Protein AF-R9T5G4-F1 (afdb_monomer)

Foldseek 3Di:
DADPPPRDDDDPPDQADPPPGHGPDPVVVVPPPPPVVPPPPPLVLPDQDDLVVLLVLCLVANLRLCVSLPVNVVSVVRNVVVVVLVVLLVVLVVCCVPDDDPSNVVSVVSVVVSVVVSNVSSVVSSVSSVVQRVCCVVPVDGPD

InterPro domains:
  IPR026870 Zinc-ribbon domain [PF13240] (2-24)

Secondary structure (DSSP, 8-state):
-B-TTT--B--TT-SB-TTT--BS-TTTSSS--------------PPPP-HHHHHHHHHHSTTHHHHHHT-HHHHHHHHHHHHHHHHHHHHHHHHHHH--SHHHHHHHHHHHHHHHHHHHHHHHHHHHHHHHHHHHHHHSS---

Mean predicted aligned error: 13.77 Å

Radius of gyration: 34.69 Å; Cα contacts (8 Å, |Δi|>4): 147; chains: 1; bounding box: 84×20×84 Å

pLDDT: mean 84.16, std 12.9, range [47.72, 95.88]

Solvent-accessible surface area (backbone atoms only — not comparable to full-atom values): 8178 Å² total; per-residue (Å²): 94,64,39,94,86,79,64,45,82,37,69,89,91,55,66,48,32,92,88,79,62,50,67,66,46,78,72,68,69,71,73,66,74,74,65,69,72,69,74,75,73,76,74,69,73,72,79,75,64,60,28,69,56,19,22,51,38,14,65,79,39,48,22,45,8,32,37,73,66,52,46,44,74,63,10,52,52,36,32,56,53,38,52,53,50,48,54,50,52,57,54,44,53,52,44,60,76,75,45,75,64,73,66,35,57,53,45,52,56,52,48,53,52,52,52,51,53,51,53,48,50,20,52,50,17,26,51,51,22,48,54,44,36,54,41,27,70,77,69,67,43,70,86,106

Structure (mmCIF, N/CA/C/O backbone):
data_AF-R9T5G4-F1
#
_entry.id   AF-R9T5G4-F1
#
loop_
_atom_site.group_PDB
_atom_site.id
_atom_site.type_symbol
_atom_site.label_atom_id
_atom_site.label_alt_id
_atom_site.label_comp_id
_atom_site.label_asym_id
_atom_site.label_entity_id
_atom_site.label_seq_id
_atom_site.pdbx_PDB_ins_code
_atom_site.Cartn_x
_atom_site.Cartn_y
_atom_site.Cartn_z
_atom_site.occupancy
_atom_site.B_iso_or_equiv
_atom_site.auth_seq_id
_atom_site.auth_comp_id
_atom_site.auth_asym_id
_atom_site.auth_atom_id
_atom_site.pdbx_PDB_model_num
ATOM 1 N N . MET A 1 1 ? -54.842 5.727 55.411 1.00 82.50 1 MET A N 1
ATOM 2 C CA . MET A 1 1 ? -54.165 6.958 54.893 1.00 82.50 1 MET A CA 1
ATOM 3 C C . MET A 1 1 ? -54.708 7.320 53.504 1.00 82.50 1 MET A C 1
ATOM 5 O O . MET A 1 1 ? -55.451 6.513 52.976 1.00 82.50 1 MET A O 1
ATOM 9 N N . TYR A 1 2 ? -54.413 8.485 52.905 1.00 88.62 2 TYR A N 1
ATOM 10 C CA . TYR A 1 2 ? -54.900 8.842 51.551 1.00 88.62 2 TYR A CA 1
ATOM 11 C C . TYR A 1 2 ? -53.758 8.911 50.529 1.00 88.62 2 TYR A C 1
ATOM 13 O O . TYR A 1 2 ? -52.648 9.329 50.857 1.00 88.62 2 TYR A O 1
ATOM 21 N N . CYS A 1 3 ? -54.017 8.506 49.284 1.00 89.44 3 CYS A N 1
ATOM 22 C CA . CYS A 1 3 ? -53.025 8.518 48.212 1.00 89.44 3 CYS A CA 1
ATOM 23 C C . CYS A 1 3 ? -52.664 9.945 47.790 1.00 89.44 3 CYS A C 1
ATOM 25 O O . CYS A 1 3 ? -53.524 10.683 47.317 1.00 89.44 3 CYS A O 1
ATOM 27 N N . VAL A 1 4 ? -51.375 10.289 47.825 1.00 85.81 4 VAL A N 1
ATOM 28 C CA . VAL A 1 4 ? -50.865 11.601 47.378 1.00 85.81 4 VAL A CA 1
ATOM 29 C C . VAL A 1 4 ? -51.086 11.885 45.887 1.00 85.81 4 VAL A C 1
ATOM 31 O O . VAL A 1 4 ? -51.009 13.033 45.468 1.00 85.81 4 VAL A O 1
ATOM 34 N N . LYS A 1 5 ? -51.349 10.849 45.078 1.00 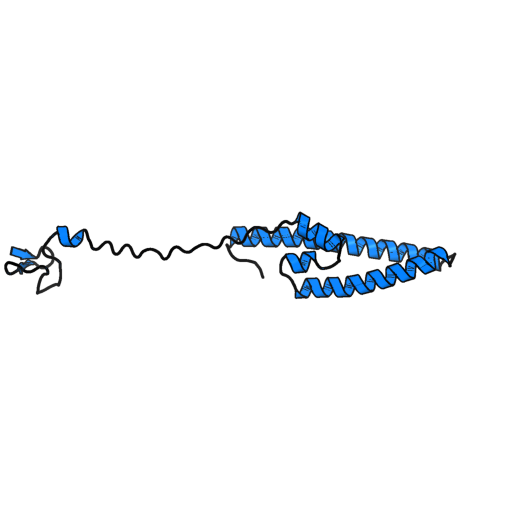87.44 5 LYS A N 1
ATOM 35 C CA . LYS A 1 5 ? -51.515 10.979 43.624 1.00 87.44 5 LYS A CA 1
ATOM 36 C C . LYS A 1 5 ? -52.975 11.067 43.180 1.00 87.44 5 LYS A C 1
ATOM 38 O O . LYS A 1 5 ? -53.277 11.835 42.277 1.00 87.44 5 LYS A O 1
ATOM 43 N N . CYS A 1 6 ? -53.872 10.270 43.762 1.00 91.31 6 CYS A N 1
ATOM 44 C CA . CYS A 1 6 ? -55.273 10.194 43.318 1.00 91.31 6 CYS A CA 1
ATOM 45 C C . CYS A 1 6 ? -56.310 10.483 44.413 1.00 91.31 6 CYS A C 1
ATOM 47 O O . CYS A 1 6 ? -57.502 10.450 44.127 1.00 91.31 6 CYS A O 1
ATOM 49 N N . GLY A 1 7 ? -55.883 10.726 45.656 1.00 89.94 7 GLY A N 1
ATOM 50 C CA . GLY A 1 7 ? -56.769 11.071 46.770 1.00 89.94 7 GLY A CA 1
ATOM 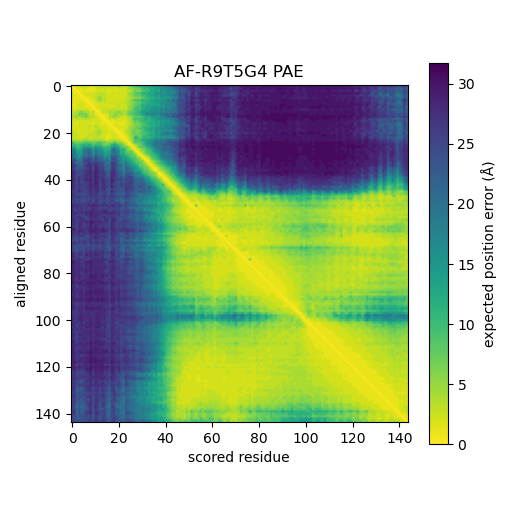51 C C . GLY A 1 7 ? -57.624 9.926 47.319 1.00 89.94 7 GLY A C 1
ATOM 52 O O . GLY A 1 7 ? -58.403 10.160 48.235 1.00 89.94 7 GLY A O 1
ATOM 53 N N . SER A 1 8 ? -57.500 8.695 46.805 1.00 93.12 8 SER A N 1
ATOM 54 C CA . SER A 1 8 ? -58.262 7.560 47.337 1.00 93.12 8 SER A CA 1
ATOM 55 C C . SER A 1 8 ? -57.769 7.153 48.723 1.00 93.12 8 SER A C 1
ATOM 57 O O . SER A 1 8 ? -56.580 7.282 49.029 1.00 93.12 8 SER A O 1
ATOM 59 N N . GLU A 1 9 ? -58.662 6.599 49.539 1.00 92.38 9 GLU A N 1
ATOM 60 C CA . GLU A 1 9 ? -58.269 5.945 50.783 1.00 92.38 9 GLU A CA 1
ATOM 61 C C . GLU A 1 9 ? -57.384 4.721 50.502 1.00 92.38 9 GLU A C 1
ATOM 63 O O . GLU A 1 9 ? -57.530 4.021 49.496 1.00 92.38 9 GLU A O 1
ATOM 68 N N . ILE A 1 10 ? -56.404 4.524 51.373 1.00 90.81 10 ILE A N 1
ATOM 69 C CA . ILE A 1 10 ? -55.401 3.470 51.328 1.00 90.81 10 ILE A CA 1
ATOM 70 C C . ILE A 1 10 ? -55.527 2.679 52.639 1.00 90.81 10 ILE A C 1
ATOM 72 O O . ILE A 1 10 ? -55.367 3.292 53.708 1.00 90.81 10 ILE A O 1
ATOM 76 N N . PRO A 1 11 ? -55.797 1.362 52.562 1.00 86.38 11 PRO A N 1
ATOM 77 C CA . PRO A 1 11 ? -55.892 0.492 53.729 1.00 86.38 11 PRO A CA 1
ATOM 78 C C . PRO A 1 11 ? -54.535 0.320 54.425 1.00 86.38 11 PRO A C 1
ATOM 80 O O . PRO A 1 11 ? -53.474 0.435 53.809 1.00 86.38 11 PRO A O 1
ATOM 83 N N . ASP A 1 1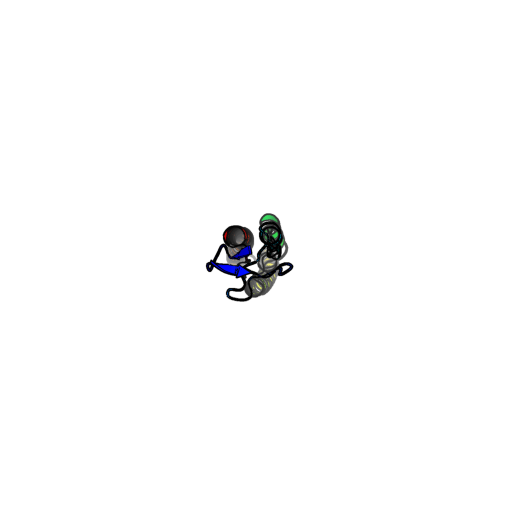2 ? -54.561 0.050 55.727 1.00 81.44 12 ASP A N 1
ATOM 84 C CA . ASP A 1 12 ? -53.338 -0.088 56.516 1.00 81.44 12 ASP A CA 1
ATOM 85 C C . ASP A 1 12 ? -52.541 -1.335 56.094 1.00 81.44 12 ASP A C 1
ATOM 87 O O . ASP A 1 12 ? -53.094 -2.417 55.902 1.00 81.44 12 ASP A O 1
ATOM 91 N N . GLY A 1 13 ? -51.226 -1.167 55.915 1.00 79.19 13 GLY A N 1
ATOM 92 C CA . GLY A 1 13 ? -50.312 -2.232 55.480 1.00 79.19 13 GLY A CA 1
ATOM 93 C C . GLY A 1 13 ? -50.139 -2.396 53.963 1.00 79.19 13 GLY A C 1
ATOM 94 O O . GLY A 1 13 ? -49.382 -3.267 53.544 1.00 79.19 13 GLY A O 1
ATOM 95 N N . SER A 1 14 ? -50.784 -1.583 53.118 1.00 80.19 14 SER A N 1
ATOM 96 C CA . SER A 1 14 ? -50.594 -1.668 51.660 1.00 80.19 14 SER A CA 1
ATOM 97 C C . SER A 1 14 ? -49.367 -0.889 51.168 1.00 80.19 14 SER A C 1
ATOM 99 O O . SER A 1 14 ? -49.235 0.303 51.447 1.00 80.19 14 SER A O 1
ATOM 101 N N . GLU A 1 15 ? -48.516 -1.535 50.368 1.00 83.62 15 GLU A N 1
ATOM 102 C CA . GLU A 1 15 ? -47.306 -0.923 49.789 1.00 83.62 15 GLU A CA 1
ATOM 103 C C . GLU A 1 15 ? -47.597 -0.018 48.578 1.00 83.62 15 GLU A C 1
ATOM 105 O O . GLU A 1 15 ? -46.870 0.948 48.321 1.00 83.62 15 GLU A O 1
ATOM 110 N N . PHE A 1 16 ? -48.702 -0.281 47.871 1.00 89.25 16 PHE A N 1
ATOM 111 C CA . PHE A 1 16 ? -49.145 0.454 46.683 1.00 89.25 16 PHE A CA 1
ATOM 112 C C . PHE A 1 16 ? -50.630 0.821 46.769 1.00 89.25 16 PHE A C 1
ATOM 114 O O . PHE A 1 16 ? -51.442 0.101 47.348 1.00 89.25 16 PHE A O 1
ATOM 121 N N . CYS A 1 17 ? -51.003 1.939 46.149 1.00 91.44 17 CYS A N 1
ATOM 122 C CA . CYS A 1 17 ? -52.389 2.367 46.028 1.00 91.44 17 CYS A CA 1
ATOM 123 C C . CYS A 1 17 ? -53.171 1.409 45.116 1.00 91.44 17 CYS A C 1
ATOM 125 O O . CYS A 1 17 ? -52.886 1.310 43.924 1.00 91.44 17 CYS A O 1
ATOM 127 N N . SER A 1 18 ? -54.221 0.782 45.643 1.00 88.56 18 SER A N 1
ATOM 128 C CA . SER A 1 18 ? -55.094 -0.149 44.909 1.00 88.56 18 SER A CA 1
ATOM 129 C C . SER A 1 18 ? -55.890 0.494 43.764 1.00 88.56 18 SER A C 1
ATOM 131 O O . SER A 1 18 ? -56.368 -0.207 42.877 1.00 88.56 18 SER A O 1
ATOM 133 N N . LYS A 1 19 ? -56.034 1.827 43.762 1.00 90.75 19 LYS A N 1
ATOM 134 C CA . LYS A 1 19 ? -56.767 2.578 42.730 1.00 90.75 19 LYS A CA 1
ATOM 135 C C . LYS A 1 19 ? -55.896 3.073 41.579 1.00 90.75 19 LYS A C 1
ATOM 137 O O . LYS A 1 19 ? -56.356 3.055 40.444 1.00 90.75 19 LYS A O 1
ATOM 142 N N . CYS A 1 20 ? -54.688 3.571 41.853 1.00 89.38 20 CYS A N 1
ATOM 143 C CA . CYS A 1 20 ? -53.833 4.202 40.834 1.00 89.38 20 CYS A CA 1
ATOM 144 C C . CYS A 1 20 ? -52.421 3.607 40.721 1.00 89.38 20 CYS A C 1
ATOM 146 O O . CYS A 1 20 ? -51.644 4.052 39.878 1.00 89.38 20 CYS A O 1
ATOM 148 N N . GLY A 1 21 ? -52.071 2.643 41.578 1.00 83.94 21 GLY A N 1
ATOM 149 C CA . GLY A 1 21 ? -50.784 1.946 41.572 1.00 83.94 21 GLY A CA 1
ATOM 150 C C . GLY A 1 21 ? -49.607 2.722 42.169 1.00 83.94 21 GLY A C 1
ATOM 151 O O . GLY A 1 21 ? -48.496 2.206 42.180 1.00 83.94 21 GLY A O 1
ATOM 152 N N . ASN A 1 22 ? -49.800 3.951 42.665 1.00 88.19 22 ASN A N 1
ATOM 153 C CA . ASN A 1 22 ? -48.697 4.735 43.231 1.00 88.19 22 ASN A CA 1
ATOM 154 C C . ASN A 1 22 ? -48.206 4.141 44.566 1.00 88.19 22 ASN A C 1
ATOM 156 O O . ASN A 1 22 ? -49.056 3.807 45.396 1.00 88.19 22 ASN A O 1
ATOM 160 N N . PRO A 1 23 ? -46.886 4.051 44.819 1.00 87.19 23 PRO A N 1
ATOM 161 C CA . PRO A 1 23 ? -46.367 3.580 46.100 1.00 87.19 23 PRO A CA 1
ATOM 162 C C . PRO A 1 23 ? -46.791 4.505 47.245 1.00 87.19 23 PRO A C 1
ATOM 164 O O . PRO A 1 23 ? -46.929 5.720 47.072 1.0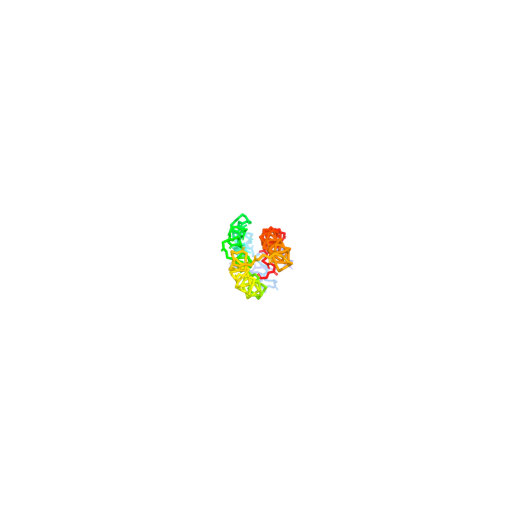0 87.19 23 PRO A O 1
ATOM 167 N N . VAL A 1 24 ? -47.023 3.908 48.413 1.00 82.31 24 VAL A N 1
ATOM 168 C CA . VAL A 1 24 ? -47.556 4.589 49.606 1.00 82.31 24 VAL A CA 1
ATOM 169 C C . VAL A 1 24 ? -46.434 5.123 50.506 1.00 82.31 24 VAL A C 1
ATOM 171 O O . VAL A 1 24 ? -46.631 6.097 51.227 1.00 82.31 24 VAL A O 1
ATOM 174 N N . SER A 1 25 ? -45.232 4.546 50.414 1.00 72.31 25 SER A N 1
ATOM 175 C CA . SER A 1 25 ? -44.045 5.000 51.144 1.00 72.31 25 SER A CA 1
ATOM 176 C C . SER A 1 25 ? -43.114 5.834 50.247 1.00 72.31 25 SER A C 1
ATOM 178 O O . SER A 1 25 ? -42.691 5.335 49.201 1.00 72.31 25 SER A O 1
ATOM 180 N N . PRO A 1 26 ? -42.708 7.056 50.651 1.00 59.41 26 PRO A N 1
ATOM 181 C CA . PRO A 1 26 ? -41.658 7.823 49.969 1.00 59.41 26 PRO A CA 1
ATOM 182 C C . PRO A 1 26 ? -40.322 7.068 49.894 1.00 59.41 26 PRO A C 1
ATOM 184 O O . PRO A 1 26 ? -39.529 7.299 48.984 1.00 59.41 26 PRO A O 1
ATOM 187 N N . SER A 1 27 ? -40.092 6.128 50.815 1.00 53.53 27 SER A N 1
ATOM 188 C CA . SER A 1 27 ? -38.892 5.289 50.876 1.00 53.53 27 SER A CA 1
ATOM 189 C C . SER A 1 27 ? -38.890 4.174 49.822 1.00 53.53 27 SER A C 1
ATOM 191 O O . SER A 1 27 ? -37.825 3.704 49.433 1.00 53.53 27 SER A O 1
ATOM 193 N N . ALA A 1 28 ? -40.063 3.776 49.312 1.00 53.56 28 ALA A N 1
ATOM 194 C CA . ALA A 1 28 ? -40.175 2.859 48.172 1.00 53.56 28 ALA A CA 1
ATOM 195 C C . ALA A 1 28 ? -39.938 3.576 46.826 1.00 53.56 28 ALA A C 1
ATOM 197 O O . ALA A 1 28 ? -39.636 2.937 45.817 1.00 53.56 28 ALA A O 1
ATOM 198 N N . SER A 1 29 ? -40.006 4.913 46.818 1.00 52.69 29 SER A N 1
ATOM 199 C CA . SER A 1 29 ? -39.698 5.761 45.660 1.00 52.69 29 SER A CA 1
ATOM 200 C C . SER A 1 29 ? -38.202 6.060 45.499 1.00 52.69 29 SER A C 1
ATOM 202 O O . SER A 1 29 ? -37.808 6.575 44.457 1.00 52.69 29 SER A O 1
ATOM 204 N N . GLN A 1 30 ? -37.356 5.743 46.489 1.00 54.38 30 GLN A N 1
ATOM 205 C CA . GLN A 1 30 ? -35.904 5.983 46.419 1.00 54.38 30 GLN A CA 1
ATOM 206 C C . GLN A 1 30 ? -35.054 4.742 46.123 1.00 54.38 30 GLN A C 1
ATOM 208 O O . GLN A 1 30 ? -33.844 4.869 45.991 1.00 54.38 30 GLN A O 1
ATOM 213 N N . ASN A 1 31 ? -35.662 3.569 45.929 1.00 53.66 31 ASN A N 1
ATOM 214 C CA . ASN A 1 31 ? -34.943 2.359 45.508 1.00 53.66 31 ASN A CA 1
ATOM 215 C C . ASN A 1 31 ? -35.489 1.752 44.210 1.00 53.66 31 ASN A C 1
ATOM 217 O O . ASN A 1 31 ? -35.352 0.563 43.965 1.00 53.66 31 ASN A O 1
ATOM 221 N N . ASN A 1 32 ? -36.063 2.588 43.344 1.00 56.66 32 ASN A N 1
ATOM 222 C CA . ASN A 1 32 ? -36.171 2.284 41.919 1.00 56.66 32 ASN A CA 1
ATOM 223 C C . ASN A 1 32 ? -35.378 3.314 41.116 1.00 56.66 32 ASN A C 1
ATOM 225 O O . ASN A 1 32 ? -35.831 3.843 40.104 1.00 56.66 32 ASN A O 1
ATOM 229 N N . ALA A 1 33 ? -34.128 3.524 41.531 1.00 50.62 33 ALA A N 1
ATOM 230 C CA . ALA A 1 33 ? -33.076 3.637 40.544 1.00 50.62 33 ALA A CA 1
ATOM 231 C C . ALA A 1 33 ? -32.967 2.270 39.846 1.00 50.62 33 ALA A C 1
ATOM 233 O O . ALA A 1 33 ? -32.006 1.531 40.038 1.00 50.62 33 ALA A O 1
ATOM 234 N N . TYR A 1 34 ? -33.898 1.985 38.930 1.00 52.97 34 TYR A N 1
ATOM 235 C CA . TYR A 1 34 ? -33.466 1.426 37.658 1.00 52.97 34 TYR A CA 1
ATOM 236 C C . TYR A 1 34 ? -32.619 2.519 36.992 1.00 52.97 34 TYR A C 1
ATOM 238 O O . TYR A 1 34 ? -32.996 3.129 35.995 1.00 52.97 34 TYR A O 1
ATOM 246 N N . ALA A 1 35 ? -31.442 2.777 37.574 1.00 55.38 35 ALA A N 1
ATOM 247 C CA . ALA A 1 35 ? -30.264 2.993 36.784 1.00 55.38 35 ALA A CA 1
ATOM 248 C C . ALA A 1 35 ? -30.215 1.736 35.929 1.00 55.38 35 ALA A C 1
ATOM 250 O O . ALA A 1 35 ? -29.740 0.694 36.369 1.00 55.38 35 ALA A O 1
ATOM 251 N N . ASN A 1 36 ? -30.825 1.815 34.744 1.00 50.50 36 ASN A N 1
ATOM 252 C CA . ASN A 1 36 ? -30.408 0.993 33.634 1.00 50.50 36 ASN A CA 1
ATOM 253 C C . ASN A 1 36 ? -28.884 1.103 33.693 1.00 50.50 36 ASN A C 1
ATOM 255 O O . ASN A 1 36 ? -28.395 2.231 33.532 1.00 50.50 36 ASN A O 1
ATOM 259 N N . PRO A 1 37 ? -28.138 0.043 34.062 1.00 55.94 37 PRO A N 1
ATOM 260 C CA . PRO A 1 37 ? -26.708 0.085 33.889 1.00 55.94 37 PRO A CA 1
ATOM 261 C C . PRO A 1 37 ? -26.611 0.297 32.393 1.00 55.94 37 PRO A C 1
ATOM 263 O O . PRO A 1 37 ? -26.959 -0.609 31.639 1.00 55.94 37 PRO A O 1
ATOM 266 N N . GLN A 1 38 ? -26.309 1.531 31.968 1.00 54.56 38 GLN A N 1
ATOM 267 C CA . GLN A 1 38 ? -25.986 1.806 30.582 1.00 54.56 38 GLN A CA 1
ATOM 268 C C . GLN A 1 38 ? -25.002 0.693 30.259 1.00 54.56 38 GLN A C 1
ATOM 270 O O . GLN A 1 38 ? -23.985 0.628 30.964 1.00 54.56 38 GLN A O 1
ATOM 275 N N . PRO A 1 39 ? -25.345 -0.263 29.371 1.00 50.28 39 PRO A N 1
ATOM 276 C CA . PRO A 1 39 ? -24.416 -1.318 29.042 1.00 50.28 39 PRO A CA 1
ATOM 277 C C . PRO A 1 39 ? -23.209 -0.541 28.586 1.00 50.28 39 PRO A C 1
ATOM 279 O O . PRO A 1 39 ? -23.321 0.259 27.657 1.00 50.28 39 PRO A O 1
ATOM 282 N N . TYR A 1 40 ? -22.143 -0.631 29.378 1.00 53.12 40 TYR A N 1
ATOM 283 C CA . TYR A 1 40 ? -20.900 0.066 29.149 1.00 53.12 40 TYR A CA 1
ATOM 284 C C . TYR A 1 40 ? -20.608 -0.221 27.685 1.00 53.12 40 TYR A C 1
ATOM 286 O O . TYR A 1 40 ? -20.338 -1.353 27.285 1.00 53.12 40 TYR A O 1
ATOM 294 N N . ALA A 1 41 ? -20.822 0.777 26.834 1.00 51.12 41 ALA A N 1
ATOM 295 C CA . ALA A 1 41 ? -20.372 0.672 25.478 1.00 51.12 41 ALA A CA 1
ATOM 296 C C . ALA A 1 41 ? -18.870 0.707 25.684 1.00 51.12 41 ALA A C 1
ATOM 298 O O . ALA A 1 41 ? -18.295 1.775 25.889 1.00 51.12 41 ALA A O 1
ATOM 299 N N . TYR A 1 42 ? -18.247 -0.469 25.762 1.00 47.72 42 TYR A N 1
ATOM 300 C CA . TYR A 1 42 ? -16.828 -0.587 25.538 1.00 47.72 42 TYR A CA 1
ATOM 301 C C . TYR A 1 42 ? -16.650 -0.019 24.135 1.00 47.72 42 TYR A C 1
ATOM 303 O O . TYR A 1 42 ? -16.852 -0.707 23.135 1.00 47.72 42 TYR A O 1
ATOM 311 N N . GLN A 1 43 ? -16.394 1.284 24.055 1.00 53.03 43 GLN A N 1
ATOM 312 C CA . GLN A 1 43 ? -15.915 1.928 22.856 1.00 53.03 43 GLN A CA 1
ATOM 313 C C . GLN A 1 43 ? -14.547 1.292 22.670 1.00 53.03 43 GLN A C 1
ATOM 315 O O . GLN A 1 43 ? -13.568 1.695 23.292 1.00 53.03 43 GLN A O 1
ATOM 320 N N . TYR A 1 44 ? -14.516 0.188 21.925 1.00 56.22 44 TYR A N 1
ATOM 321 C CA . TYR A 1 44 ? -13.293 -0.452 21.489 1.00 56.22 44 TYR A CA 1
ATOM 322 C C . TYR A 1 44 ? -12.595 0.569 20.594 1.00 56.22 44 TYR A C 1
ATOM 324 O O . TYR A 1 44 ? -12.795 0.596 19.380 1.00 56.22 44 TYR A O 1
ATOM 332 N N . GLN A 1 45 ? -11.845 1.481 21.213 1.00 62.56 45 GLN A N 1
ATOM 333 C CA . GLN A 1 45 ? -10.993 2.426 20.518 1.00 62.56 45 GLN A CA 1
ATOM 334 C C . GLN A 1 45 ? -9.930 1.577 19.844 1.00 62.56 45 GLN A C 1
ATOM 336 O O . GLN A 1 45 ? -8.973 1.127 20.477 1.00 62.56 45 GLN A O 1
ATOM 341 N N . ARG A 1 46 ? -10.155 1.277 18.559 1.00 72.75 46 ARG A N 1
ATOM 342 C CA . ARG A 1 46 ? -9.166 0.574 17.751 1.00 72.75 46 ARG A CA 1
ATOM 343 C C . ARG A 1 46 ? -7.852 1.346 17.884 1.00 72.75 46 ARG A C 1
ATOM 345 O O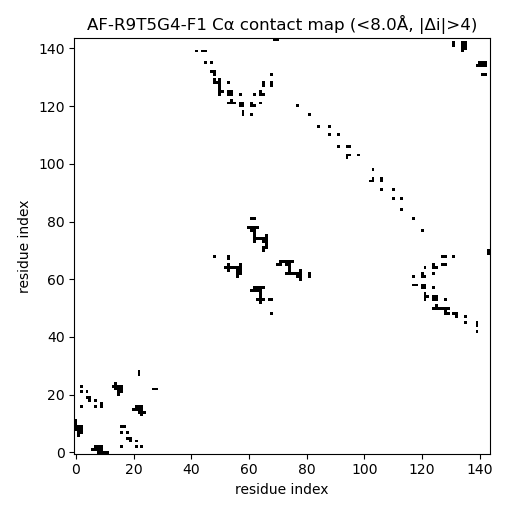 . ARG A 1 46 ? -7.860 2.572 17.750 1.00 72.75 46 ARG A O 1
ATOM 352 N N . PRO A 1 47 ? -6.735 0.660 18.157 1.00 82.31 47 PRO A N 1
ATOM 353 C CA . PRO A 1 47 ? -5.453 1.332 18.227 1.00 82.31 47 PRO A CA 1
ATOM 354 C C . PRO A 1 47 ? -5.168 2.012 16.884 1.00 82.31 47 PRO A C 1
ATOM 356 O O . PRO A 1 47 ? -5.410 1.439 15.816 1.00 82.31 47 PRO A O 1
ATOM 359 N N . LEU A 1 48 ? -4.667 3.245 16.956 1.00 86.94 48 LEU A N 1
ATOM 360 C CA . LEU A 1 48 ? -4.221 4.006 15.792 1.00 86.94 48 LEU A CA 1
ATOM 361 C C . LEU A 1 48 ? -3.116 3.229 15.072 1.00 86.94 48 LEU A C 1
ATOM 363 O O . LEU A 1 48 ? -2.250 2.613 15.699 1.00 86.94 48 LEU A O 1
ATOM 367 N N . LYS A 1 49 ? -3.133 3.262 13.743 1.00 87.62 49 LYS A N 1
ATOM 368 C CA . LYS A 1 49 ? -2.124 2.604 12.917 1.00 87.62 49 LYS A CA 1
ATOM 369 C C . LYS A 1 49 ? -0.919 3.519 12.737 1.00 87.62 49 LYS A C 1
ATOM 371 O O . LYS A 1 49 ? -1.043 4.713 12.500 1.00 87.62 49 LYS A O 1
ATOM 376 N N . SER A 1 50 ? 0.281 2.965 12.795 1.00 93.31 50 SER A N 1
ATOM 377 C CA . SER A 1 50 ? 1.509 3.724 12.543 1.00 93.31 50 SER A CA 1
ATOM 378 C C . SER A 1 50 ? 1.728 3.974 11.043 1.00 93.31 50 SER A C 1
ATOM 380 O O . SER A 1 50 ? 2.001 3.049 10.276 1.00 93.31 50 SER A O 1
ATOM 382 N N . ALA A 1 51 ? 1.674 5.240 10.616 1.00 92.62 51 ALA A N 1
ATOM 383 C CA . ALA A 1 51 ? 1.909 5.616 9.217 1.00 92.62 51 ALA A CA 1
ATOM 384 C C . ALA A 1 51 ? 3.348 5.356 8.753 1.00 92.62 51 ALA A C 1
ATOM 386 O O . ALA A 1 51 ? 3.571 4.913 7.627 1.00 92.62 51 ALA A O 1
ATOM 387 N N . GLY A 1 52 ? 4.328 5.541 9.644 1.00 90.56 52 GLY A N 1
ATOM 388 C CA . GLY A 1 52 ? 5.721 5.180 9.369 1.00 90.56 52 GLY A CA 1
ATOM 389 C C . GLY A 1 52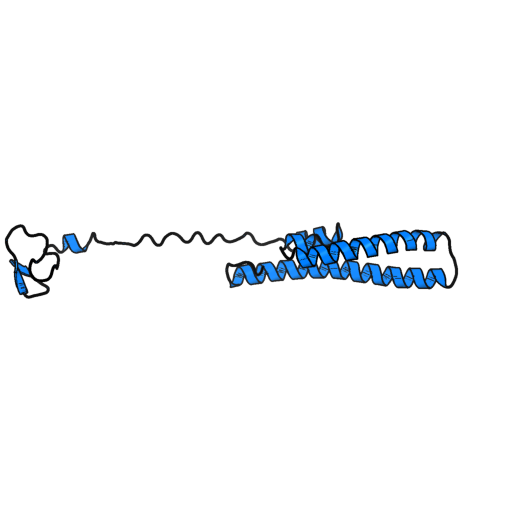 ? 5.896 3.684 9.098 1.00 90.56 52 GLY A C 1
ATOM 390 O O . GLY A 1 52 ? 6.608 3.310 8.172 1.00 90.56 52 GLY A O 1
ATOM 391 N N . LEU A 1 53 ? 5.186 2.821 9.834 1.00 91.38 53 LEU A N 1
ATOM 392 C CA . LEU A 1 53 ? 5.241 1.379 9.594 1.00 91.38 53 LEU A CA 1
ATOM 393 C C . LEU A 1 53 ? 4.605 1.022 8.246 1.00 91.38 53 LEU A C 1
ATOM 395 O O . LEU A 1 53 ? 5.185 0.236 7.506 1.00 91.38 53 LEU A O 1
ATOM 399 N N . ALA A 1 54 ? 3.470 1.637 7.889 1.00 93.06 54 ALA A N 1
ATOM 400 C CA . ALA A 1 54 ? 2.840 1.454 6.577 1.00 93.06 54 ALA A CA 1
ATOM 401 C C . ALA A 1 54 ? 3.773 1.855 5.416 1.00 93.06 54 ALA A C 1
ATOM 403 O O . ALA A 1 54 ? 3.830 1.168 4.391 1.00 93.06 54 ALA A O 1
ATOM 404 N N . ALA A 1 55 ? 4.541 2.934 5.592 1.00 92.06 55 ALA A N 1
ATOM 405 C CA . ALA A 1 55 ? 5.548 3.372 4.633 1.00 92.06 55 ALA A CA 1
ATOM 406 C C . ALA A 1 55 ? 6.702 2.363 4.519 1.00 92.06 55 ALA A C 1
ATOM 408 O O . ALA A 1 55 ? 7.027 1.936 3.415 1.00 92.06 55 ALA A O 1
ATOM 409 N N . VAL A 1 56 ? 7.272 1.926 5.649 1.00 93.69 56 VAL A N 1
ATOM 410 C CA . VAL A 1 56 ? 8.359 0.928 5.678 1.00 93.69 56 VAL A CA 1
ATOM 411 C C . VAL A 1 56 ? 7.910 -0.400 5.067 1.00 93.69 56 VAL A C 1
ATOM 413 O O . VAL A 1 56 ? 8.641 -0.990 4.277 1.00 93.69 56 VAL A O 1
ATOM 416 N N . LEU A 1 57 ? 6.688 -0.846 5.365 1.00 91.44 57 LEU A N 1
ATOM 417 C CA . LEU A 1 57 ? 6.096 -2.044 4.768 1.00 91.44 57 LEU A CA 1
ATOM 418 C C . LEU A 1 57 ? 6.026 -1.936 3.242 1.00 91.44 57 LEU A C 1
ATOM 420 O O . LEU A 1 57 ? 6.411 -2.877 2.559 1.00 91.44 57 LEU A O 1
ATOM 424 N N . SER A 1 58 ? 5.594 -0.790 2.713 1.00 90.44 58 SER A N 1
ATOM 425 C CA . SER A 1 58 ? 5.493 -0.560 1.260 1.00 90.44 58 SER A CA 1
ATOM 426 C C . SER A 1 58 ? 6.844 -0.375 0.579 1.00 90.44 58 SER A C 1
ATOM 428 O O . SER A 1 58 ? 7.007 -0.749 -0.579 1.00 90.44 58 SER A O 1
ATOM 430 N N . PHE A 1 59 ? 7.815 0.181 1.304 1.00 90.12 59 PHE A N 1
ATOM 431 C CA . PHE A 1 59 ? 9.197 0.306 0.857 1.00 90.12 59 PHE A CA 1
ATOM 432 C C . PHE A 1 59 ? 9.839 -1.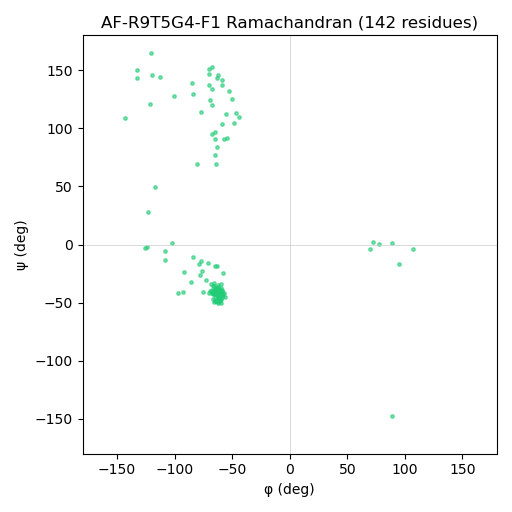074 0.690 1.00 90.12 59 PHE A C 1
ATOM 434 O O . PHE A 1 59 ? 10.424 -1.354 -0.353 1.00 90.12 59 PHE A O 1
ATOM 441 N N . LEU A 1 60 ? 9.703 -1.946 1.696 1.00 88.00 60 LEU A N 1
ATOM 442 C CA . LEU A 1 60 ? 10.275 -3.294 1.664 1.00 88.00 60 LEU A CA 1
ATOM 443 C C . LEU A 1 60 ? 9.548 -4.193 0.662 1.00 88.00 60 LEU A C 1
ATOM 445 O O . LEU A 1 60 ? 10.186 -4.944 -0.070 1.00 88.00 60 LEU A O 1
ATOM 449 N N . PHE A 1 61 ? 8.220 -4.105 0.621 1.00 87.94 61 PHE A N 1
ATOM 450 C CA . PHE A 1 61 ? 7.383 -4.889 -0.275 1.00 87.94 61 PHE A CA 1
ATOM 451 C C . PHE A 1 61 ? 6.209 -4.042 -0.764 1.00 87.94 61 PHE A C 1
ATOM 453 O O . PHE A 1 61 ? 5.260 -3.757 -0.026 1.00 87.94 61 PHE A O 1
ATOM 460 N N . THR A 1 62 ? 6.260 -3.668 -2.041 1.00 91.00 62 THR A N 1
ATOM 461 C CA . THR A 1 62 ? 5.225 -2.864 -2.699 1.00 91.00 62 THR A CA 1
ATOM 462 C C . THR A 1 62 ? 3.840 -3.463 -2.456 1.00 91.00 62 THR A C 1
ATOM 464 O O . THR A 1 62 ? 3.604 -4.637 -2.726 1.00 91.00 62 THR A O 1
ATOM 467 N N . GLY A 1 63 ? 2.921 -2.649 -1.931 1.00 88.88 63 GLY A N 1
ATOM 468 C CA . GLY A 1 63 ? 1.541 -3.054 -1.649 1.00 88.88 63 GLY A CA 1
ATOM 469 C C . GLY A 1 63 ? 1.262 -3.533 -0.215 1.00 88.88 63 GLY A C 1
ATOM 470 O O . GLY A 1 63 ? 0.099 -3.524 0.197 1.00 88.88 63 GLY A O 1
ATOM 471 N N . LEU A 1 64 ? 2.278 -3.885 0.591 1.00 92.00 64 LEU A N 1
ATOM 472 C CA . LEU A 1 64 ? 2.053 -4.343 1.973 1.00 92.00 64 LEU A CA 1
ATOM 473 C C . LEU A 1 64 ? 1.541 -3.243 2.904 1.00 92.00 64 LEU A C 1
ATOM 475 O O . LEU A 1 64 ? 0.733 -3.534 3.786 1.00 92.00 64 LEU A O 1
ATOM 479 N N . GLY A 1 65 ? 1.954 -1.985 2.729 1.00 91.94 65 GLY A N 1
ATOM 480 C CA . GLY A 1 65 ? 1.422 -0.902 3.557 1.00 91.94 65 GLY A CA 1
ATOM 481 C C . GLY A 1 65 ? -0.067 -0.679 3.318 1.00 91.94 65 GLY A C 1
ATOM 482 O O . GLY A 1 65 ? -0.812 -0.496 4.273 1.00 91.94 65 GLY A O 1
ATOM 483 N N . GLN A 1 66 ? -0.544 -0.792 2.077 1.00 93.88 66 GLN A N 1
ATOM 484 C CA . GLN A 1 66 ? -1.977 -0.716 1.778 1.00 93.88 66 GLN A CA 1
ATOM 485 C C . GLN A 1 66 ? -2.762 -1.875 2.419 1.00 93.88 66 GLN A C 1
ATOM 487 O O . GLN A 1 66 ? -3.851 -1.652 2.956 1.00 93.88 66 GLN A O 1
ATOM 492 N N . VAL A 1 67 ? -2.199 -3.092 2.425 1.00 94.56 67 VAL A N 1
ATOM 493 C CA . VAL A 1 67 ? -2.781 -4.252 3.128 1.00 94.56 67 VAL A CA 1
ATOM 494 C C . VAL A 1 67 ? -2.804 -4.023 4.643 1.00 94.56 67 VAL A C 1
ATOM 496 O O . VAL A 1 67 ? -3.824 -4.277 5.279 1.00 94.56 67 VAL A O 1
ATOM 499 N N . TYR A 1 68 ? -1.734 -3.473 5.222 1.00 92.62 68 TYR A N 1
ATOM 500 C CA . TYR A 1 68 ? -1.638 -3.168 6.654 1.00 92.62 68 TYR A CA 1
ATOM 501 C C . TYR A 1 68 ? -2.719 -2.192 7.135 1.00 92.62 68 TYR A C 1
ATOM 503 O O . TYR A 1 68 ? -3.268 -2.348 8.233 1.00 92.62 68 TYR A O 1
ATOM 511 N N . VAL A 1 69 ? -3.073 -1.201 6.314 1.00 92.62 69 VAL A N 1
ATOM 512 C CA . VAL A 1 69 ? -4.147 -0.253 6.645 1.00 92.62 69 VAL A CA 1
ATOM 513 C C . VAL A 1 69 ? -5.542 -0.875 6.440 1.00 92.62 69 VAL A C 1
ATOM 515 O O . VAL A 1 69 ? -6.522 -0.378 6.982 1.00 92.62 69 VAL A O 1
ATOM 518 N N . GLY A 1 70 ? -5.654 -2.010 5.746 1.00 89.44 70 GLY A N 1
ATOM 519 C CA . GLY A 1 70 ? -6.904 -2.759 5.557 1.00 89.44 70 GLY A CA 1
ATOM 520 C C . GLY A 1 70 ? -7.494 -2.666 4.147 1.00 89.44 70 GLY A C 1
ATOM 521 O O . GLY A 1 70 ? -8.455 -3.371 3.850 1.00 89.44 70 GLY A O 1
ATOM 522 N N . LYS A 1 71 ? -6.907 -1.875 3.230 1.00 92.12 71 LYS A N 1
ATOM 523 C CA . LYS A 1 71 ? -7.325 -1.840 1.813 1.00 92.12 71 LYS A CA 1
ATOM 524 C C . LYS A 1 71 ? -6.720 -3.017 1.046 1.00 92.12 71 LYS A C 1
ATOM 526 O O . LYS A 1 71 ? -5.865 -2.833 0.179 1.00 92.12 71 LYS A O 1
ATOM 531 N N . ILE A 1 72 ? -7.187 -4.229 1.345 1.00 90.75 72 ILE A N 1
ATOM 532 C CA . ILE A 1 72 ? -6.618 -5.484 0.828 1.00 90.75 72 ILE A CA 1
ATOM 533 C C . ILE A 1 72 ? -6.655 -5.538 -0.704 1.00 90.75 72 ILE A C 1
ATOM 535 O O . ILE A 1 72 ? -5.618 -5.760 -1.320 1.00 90.75 72 ILE A O 1
ATOM 539 N N . ALA A 1 73 ? -7.805 -5.273 -1.336 1.00 90.31 73 ALA A N 1
ATOM 540 C CA . ALA A 1 73 ? -7.935 -5.355 -2.797 1.00 90.31 73 ALA A CA 1
ATOM 541 C C . ALA A 1 73 ? -6.972 -4.400 -3.528 1.00 90.31 73 ALA A C 1
ATOM 543 O O . ALA A 1 73 ? -6.298 -4.787 -4.482 1.00 90.31 73 ALA A O 1
ATOM 544 N N . ARG A 1 74 ? -6.849 -3.160 -3.033 1.00 90.88 74 ARG A N 1
ATOM 545 C CA . ARG A 1 74 ? -5.917 -2.166 -3.586 1.00 90.88 74 ARG A CA 1
ATOM 546 C C . ARG A 1 74 ? -4.461 -2.566 -3.338 1.00 90.88 74 ARG A C 1
ATOM 548 O O . ARG A 1 74 ? -3.634 -2.414 -4.232 1.00 90.88 74 ARG A O 1
ATOM 555 N N . GLY A 1 75 ? -4.157 -3.102 -2.156 1.00 91.50 75 GLY A N 1
ATOM 556 C CA . GLY A 1 75 ? -2.832 -3.622 -1.821 1.00 91.50 75 GLY A CA 1
ATOM 557 C C . GLY A 1 75 ? -2.408 -4.790 -2.710 1.00 91.50 75 GLY A C 1
ATOM 558 O O . GLY A 1 75 ? -1.300 -4.768 -3.232 1.00 91.50 75 GLY A O 1
ATOM 559 N N . ILE A 1 76 ? -3.303 -5.745 -2.981 1.00 93.44 76 ILE A N 1
ATOM 560 C CA . ILE A 1 76 ? -3.057 -6.846 -3.928 1.00 93.44 76 ILE A CA 1
ATOM 561 C C . ILE A 1 76 ? -2.757 -6.299 -5.327 1.00 93.44 76 ILE A C 1
ATOM 563 O O . ILE A 1 76 ? -1.801 -6.745 -5.956 1.00 93.44 76 ILE A O 1
ATOM 567 N N . GLY A 1 77 ? -3.507 -5.295 -5.794 1.00 93.19 77 GLY A N 1
ATOM 568 C CA . GLY A 1 77 ? -3.218 -4.628 -7.067 1.00 93.19 77 GLY A CA 1
ATOM 569 C C . GLY A 1 77 ? -1.796 -4.057 -7.123 1.00 93.19 77 GLY A C 1
ATOM 570 O O . GLY A 1 77 ? -1.070 -4.291 -8.086 1.00 93.19 77 GLY A O 1
ATOM 571 N N . PHE A 1 78 ? -1.356 -3.378 -6.060 1.00 92.88 78 PHE A N 1
ATOM 572 C CA . PHE A 1 78 ? 0.017 -2.876 -5.960 1.00 92.88 78 PHE A CA 1
ATOM 573 C C . PHE A 1 78 ? 1.069 -3.982 -5.865 1.00 92.88 78 PHE A C 1
ATOM 575 O O . PHE A 1 78 ? 2.137 -3.813 -6.443 1.00 92.88 78 PHE A O 1
ATOM 582 N N . ILE A 1 79 ? 0.785 -5.099 -5.190 1.00 93.44 79 ILE A N 1
ATOM 583 C CA . ILE A 1 79 ? 1.690 -6.258 -5.141 1.00 93.44 79 ILE A CA 1
ATOM 584 C C . ILE A 1 79 ? 1.888 -6.818 -6.550 1.00 93.44 79 ILE A C 1
ATOM 586 O O . ILE A 1 79 ? 3.024 -6.983 -6.986 1.00 93.44 79 ILE A O 1
ATOM 590 N N . VAL A 1 80 ? 0.803 -7.059 -7.293 1.00 94.00 80 VAL A N 1
ATOM 591 C CA . VAL A 1 80 ? 0.877 -7.598 -8.661 1.00 94.00 80 VAL A CA 1
ATOM 592 C C . VAL A 1 80 ? 1.655 -6.650 -9.574 1.00 94.00 80 VAL A C 1
ATOM 594 O O . VAL A 1 80 ? 2.595 -7.077 -10.244 1.00 94.00 80 VAL A O 1
ATOM 597 N N . CYS A 1 81 ? 1.334 -5.353 -9.553 1.00 91.31 81 CYS A N 1
ATOM 598 C CA . CYS A 1 81 ? 2.078 -4.349 -10.315 1.00 91.31 81 CYS A CA 1
ATOM 599 C C . CYS A 1 81 ? 3.550 -4.268 -9.883 1.00 91.31 81 CYS A C 1
ATOM 601 O O . CYS A 1 81 ? 4.432 -4.180 -10.731 1.00 91.31 81 CYS A O 1
ATOM 603 N N . GLY A 1 82 ? 3.826 -4.333 -8.580 1.00 90.25 82 GLY A N 1
ATOM 604 C CA . GLY A 1 82 ? 5.174 -4.299 -8.017 1.00 90.25 82 GLY A CA 1
ATOM 605 C C . GLY A 1 82 ? 6.027 -5.482 -8.463 1.00 90.25 82 GLY A C 1
ATOM 606 O O . GLY A 1 82 ? 7.181 -5.288 -8.829 1.00 90.25 82 GLY A O 1
ATOM 607 N N . VAL A 1 83 ? 5.454 -6.688 -8.524 1.00 91.50 83 VAL A N 1
ATOM 608 C CA . VAL A 1 83 ? 6.135 -7.880 -9.054 1.00 91.50 83 VAL A CA 1
ATOM 609 C C . VAL A 1 83 ? 6.492 -7.690 -10.526 1.00 91.50 83 VAL A C 1
ATOM 611 O O . VAL A 1 83 ? 7.631 -7.943 -10.912 1.00 91.50 83 VAL A O 1
ATOM 614 N N . VAL A 1 84 ? 5.562 -7.193 -11.348 1.00 91.25 84 VAL A N 1
ATOM 615 C CA . VAL A 1 84 ? 5.836 -6.916 -12.768 1.00 91.25 84 VAL A CA 1
ATOM 616 C C . VAL A 1 84 ? 6.942 -5.868 -12.916 1.00 91.25 84 VAL A C 1
ATOM 618 O O . VAL A 1 84 ? 7.889 -6.085 -13.668 1.00 91.25 84 VAL A O 1
ATOM 621 N N . ILE A 1 85 ? 6.872 -4.768 -12.162 1.00 89.38 85 ILE A N 1
ATOM 622 C CA . ILE A 1 85 ? 7.898 -3.716 -12.165 1.00 89.38 85 ILE A CA 1
ATOM 623 C C . ILE A 1 85 ? 9.257 -4.281 -11.731 1.00 89.38 85 ILE A C 1
ATOM 625 O O . ILE A 1 85 ? 10.262 -3.982 -12.368 1.00 89.38 85 ILE A O 1
ATOM 629 N N . ALA A 1 86 ? 9.304 -5.134 -10.705 1.00 88.44 86 ALA A N 1
ATOM 630 C CA . ALA A 1 86 ? 10.539 -5.762 -10.239 1.00 88.44 86 ALA A CA 1
ATOM 631 C C . ALA A 1 86 ? 11.159 -6.686 -11.299 1.00 88.44 86 ALA A C 1
ATOM 633 O O . ALA A 1 86 ? 12.370 -6.636 -11.517 1.00 88.44 86 ALA A O 1
ATOM 634 N N . LEU A 1 87 ? 10.346 -7.483 -12.003 1.00 90.31 87 LEU A N 1
ATOM 635 C CA . LEU A 1 87 ? 10.808 -8.323 -13.114 1.00 90.31 87 LEU A CA 1
ATOM 636 C C . LEU A 1 87 ? 11.353 -7.477 -14.271 1.00 90.31 87 LEU A C 1
ATOM 638 O O . LEU A 1 87 ? 12.417 -7.783 -14.815 1.00 90.31 87 LEU A O 1
ATOM 642 N N . VAL A 1 88 ? 10.670 -6.378 -14.609 1.00 87.62 88 VAL A N 1
ATOM 643 C CA . VAL A 1 88 ? 11.147 -5.420 -15.613 1.00 87.62 88 VAL A CA 1
ATOM 644 C C . VAL A 1 88 ? 12.471 -4.800 -15.167 1.00 87.62 88 VAL A C 1
ATOM 646 O O . VAL A 1 88 ? 13.429 -4.840 -15.932 1.00 87.62 88 VAL A O 1
ATOM 649 N N . MET A 1 89 ? 12.584 -4.308 -13.931 1.00 84.56 89 MET A N 1
ATOM 650 C CA . MET A 1 89 ? 13.830 -3.729 -13.415 1.00 84.56 89 MET A CA 1
ATOM 651 C C . MET A 1 89 ? 14.989 -4.735 -13.411 1.00 84.56 89 MET A C 1
ATOM 653 O O . MET A 1 89 ? 16.087 -4.387 -13.839 1.00 84.56 89 MET A O 1
ATOM 657 N N . MET A 1 90 ? 14.749 -5.990 -13.016 1.00 85.81 90 MET A N 1
ATOM 658 C CA . MET A 1 90 ? 15.752 -7.060 -13.096 1.00 85.81 90 MET A CA 1
ATOM 659 C C . MET A 1 90 ? 16.222 -7.302 -14.535 1.00 85.81 90 MET A C 1
ATOM 661 O O . MET A 1 90 ? 17.423 -7.409 -14.780 1.00 85.81 90 MET A O 1
ATOM 665 N N . SER A 1 91 ? 15.304 -7.325 -15.508 1.00 84.88 91 SER A N 1
ATOM 666 C CA . SER A 1 91 ? 15.677 -7.439 -16.925 1.00 84.88 91 SER A CA 1
ATOM 667 C C . SER A 1 91 ? 16.472 -6.218 -17.415 1.00 84.88 91 SER A C 1
ATOM 669 O O . SER A 1 91 ? 17.470 -6.374 -18.118 1.00 84.88 91 SER A O 1
ATOM 671 N N . MET A 1 92 ? 16.112 -5.006 -16.974 1.00 81.12 92 MET A N 1
ATOM 672 C CA . MET A 1 92 ? 16.805 -3.766 -17.341 1.00 81.12 92 MET A CA 1
ATOM 673 C C . MET A 1 92 ? 18.234 -3.708 -16.790 1.00 81.12 92 MET A C 1
ATOM 675 O O . MET A 1 92 ? 19.117 -3.200 -17.476 1.00 81.12 92 MET A O 1
ATOM 679 N N . ILE A 1 93 ? 18.498 -4.280 -15.610 1.00 84.31 93 ILE A N 1
ATOM 680 C CA . ILE A 1 93 ? 19.857 -4.397 -15.052 1.00 84.31 93 ILE A CA 1
ATOM 681 C C . ILE A 1 93 ? 20.770 -5.203 -15.984 1.00 84.31 93 ILE A C 1
ATOM 683 O O . ILE A 1 93 ? 21.908 -4.803 -16.221 1.00 84.31 93 ILE A O 1
ATOM 687 N N . THR A 1 94 ? 20.281 -6.303 -16.565 1.00 81.81 94 THR A N 1
ATOM 688 C CA . THR A 1 94 ? 21.085 -7.096 -17.515 1.00 81.81 94 THR A CA 1
ATOM 689 C C . THR A 1 94 ? 21.402 -6.311 -18.791 1.00 81.81 94 THR A C 1
ATOM 691 O O . THR A 1 94 ? 22.545 -6.291 -19.243 1.00 81.81 94 THR A O 1
ATOM 694 N N . ILE A 1 95 ? 20.420 -5.573 -19.319 1.00 82.81 95 ILE A N 1
ATOM 695 C CA . ILE A 1 95 ? 20.579 -4.713 -20.500 1.00 82.81 95 ILE A CA 1
ATOM 696 C C . ILE A 1 95 ? 21.580 -3.584 -20.222 1.00 82.81 95 ILE A C 1
ATOM 698 O O . ILE A 1 95 ? 22.392 -3.257 -21.084 1.00 82.81 95 ILE A O 1
ATOM 702 N N . PHE A 1 96 ? 21.561 -3.023 -19.012 1.00 80.50 96 PHE A N 1
ATOM 703 C CA . PHE A 1 96 ? 22.470 -1.960 -18.592 1.00 80.50 96 PHE A CA 1
ATOM 704 C C . PHE A 1 96 ? 23.943 -2.397 -18.597 1.00 80.50 96 PHE A C 1
ATOM 706 O O . PHE A 1 96 ? 24.817 -1.593 -18.911 1.00 80.50 96 PHE A O 1
ATOM 713 N N . ILE A 1 97 ? 24.220 -3.662 -18.263 1.00 82.56 97 ILE A N 1
ATOM 714 C CA . ILE A 1 97 ? 25.583 -4.213 -18.197 1.00 82.56 97 ILE A CA 1
ATOM 715 C C . ILE A 1 97 ? 26.056 -4.704 -19.576 1.00 82.56 97 ILE A C 1
ATOM 717 O O . ILE A 1 97 ? 27.246 -4.640 -19.875 1.00 82.56 97 ILE A O 1
ATOM 721 N N . SER A 1 98 ? 25.143 -5.200 -20.417 1.00 81.62 98 SER A N 1
ATOM 722 C CA . SER A 1 98 ? 25.484 -5.925 -21.651 1.00 81.62 98 SER A CA 1
ATOM 723 C C . SER A 1 98 ? 25.221 -5.167 -22.959 1.00 81.62 98 SER A C 1
ATOM 725 O O . SER A 1 98 ? 25.577 -5.677 -24.019 1.00 81.62 98 SER A O 1
ATOM 727 N N . SER A 1 99 ? 24.605 -3.980 -22.926 1.00 81.19 99 SER A N 1
ATOM 728 C CA . SER A 1 99 ? 24.244 -3.213 -24.127 1.00 81.19 99 SER A CA 1
ATOM 729 C C . SER A 1 99 ? 24.650 -1.742 -24.027 1.00 81.19 99 SER A C 1
ATOM 731 O O . SER A 1 99 ? 24.492 -1.104 -22.990 1.00 81.19 99 SER A O 1
ATOM 733 N N . TYR A 1 100 ? 25.077 -1.169 -25.154 1.00 83.81 100 TYR A N 1
ATOM 734 C CA . TYR A 1 100 ? 25.413 0.253 -25.290 1.00 83.81 100 TYR A CA 1
ATOM 735 C C . TYR A 1 100 ? 24.541 0.931 -26.361 1.00 83.81 100 TYR A C 1
ATOM 737 O O . TYR A 1 100 ? 23.893 0.264 -27.168 1.00 83.81 100 TYR A O 1
ATOM 745 N N . GLY A 1 101 ? 24.509 2.267 -26.378 1.00 84.50 101 GLY A N 1
ATOM 746 C CA . GLY A 1 101 ? 23.778 3.055 -27.382 1.00 84.50 101 GLY A CA 1
ATOM 747 C C . GLY A 1 101 ? 22.321 3.359 -27.007 1.00 84.50 101 GLY A C 1
ATOM 748 O O . GLY A 1 101 ? 21.995 3.539 -25.837 1.00 84.50 101 GLY A O 1
ATOM 749 N N . ALA A 1 102 ? 21.427 3.450 -27.998 1.00 84.19 102 ALA A N 1
ATOM 750 C CA . ALA A 1 102 ? 20.049 3.927 -27.801 1.00 84.19 102 ALA A CA 1
ATOM 751 C C . ALA A 1 102 ? 19.230 3.084 -26.801 1.00 84.19 102 ALA A C 1
ATOM 753 O O . ALA A 1 102 ? 18.430 3.628 -26.040 1.00 84.19 102 ALA A O 1
ATOM 754 N N . VAL A 1 103 ? 19.472 1.770 -26.752 1.00 83.75 103 VAL A N 1
ATOM 755 C CA . VAL A 1 103 ? 18.816 0.845 -25.811 1.00 83.75 103 VAL A CA 1
ATOM 756 C C . VAL A 1 103 ? 19.141 1.203 -24.355 1.00 83.75 103 VAL A C 1
ATOM 758 O O . VAL A 1 103 ? 18.270 1.133 -23.491 1.00 83.75 103 VAL A O 1
ATOM 761 N N . TRP A 1 104 ? 20.368 1.660 -24.090 1.00 85.00 104 TRP A N 1
ATOM 762 C CA . TRP A 1 104 ? 20.803 2.071 -22.756 1.00 85.00 104 TRP A CA 1
ATOM 763 C C . TRP A 1 104 ? 20.055 3.320 -22.277 1.00 85.00 104 TRP A C 1
ATOM 765 O O . TRP A 1 104 ? 19.570 3.363 -21.150 1.00 85.00 104 TRP A O 1
ATOM 775 N N . ILE A 1 105 ? 19.874 4.308 -23.160 1.00 87.00 105 ILE A N 1
ATOM 776 C CA . ILE A 1 105 ? 19.134 5.542 -22.851 1.00 87.00 105 ILE A CA 1
ATOM 777 C C . ILE A 1 105 ? 17.675 5.220 -22.498 1.00 87.00 105 ILE A C 1
ATOM 779 O O . ILE A 1 105 ? 17.154 5.717 -21.500 1.00 87.00 105 ILE A O 1
ATOM 783 N N . ILE A 1 106 ? 17.030 4.347 -23.278 1.00 88.00 106 ILE A N 1
ATOM 784 C CA . ILE A 1 106 ? 15.653 3.904 -23.016 1.00 88.00 106 ILE A CA 1
ATOM 785 C C . ILE A 1 106 ? 15.566 3.181 -21.665 1.00 88.00 106 ILE A C 1
ATOM 787 O O . ILE A 1 106 ? 14.668 3.475 -20.876 1.00 88.00 106 ILE A O 1
ATOM 791 N N . ALA A 1 107 ? 16.514 2.289 -21.363 1.00 86.31 107 ALA A N 1
ATOM 792 C CA . ALA A 1 107 ? 16.557 1.562 -20.094 1.00 86.31 107 ALA A CA 1
ATOM 793 C C . ALA A 1 107 ? 16.736 2.498 -18.885 1.00 86.31 107 ALA A C 1
ATOM 795 O O . ALA A 1 107 ? 16.081 2.309 -17.857 1.00 86.31 107 ALA A O 1
ATOM 796 N N . VAL A 1 108 ? 17.566 3.540 -19.006 1.00 87.56 108 VAL A N 1
ATOM 797 C CA . VAL A 1 108 ? 17.745 4.560 -17.959 1.00 87.56 108 VAL A CA 1
ATOM 798 C C . VAL A 1 108 ? 16.447 5.331 -17.720 1.00 87.56 108 VAL A C 1
ATOM 800 O O . VAL A 1 108 ? 16.005 5.439 -16.576 1.00 87.56 108 VAL A O 1
ATOM 803 N N . ILE A 1 109 ? 15.793 5.814 -18.782 1.00 90.62 109 ILE A N 1
ATOM 804 C CA . ILE A 1 109 ? 14.519 6.543 -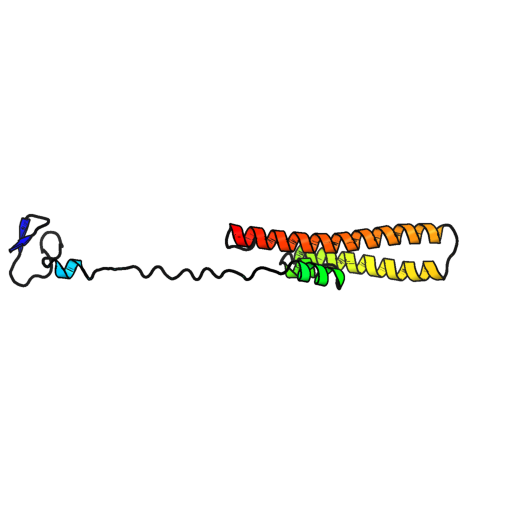18.672 1.00 90.62 109 ILE A CA 1
ATOM 805 C C . ILE A 1 109 ? 13.447 5.657 -18.024 1.00 90.62 109 ILE A C 1
ATOM 807 O O . ILE A 1 109 ? 12.781 6.083 -17.079 1.00 90.62 109 ILE A O 1
ATOM 811 N N . ALA A 1 110 ? 13.313 4.408 -18.476 1.00 88.81 110 ALA A N 1
ATOM 812 C CA . ALA A 1 110 ? 12.361 3.454 -17.911 1.00 88.81 110 ALA A CA 1
ATOM 813 C C . ALA A 1 110 ? 12.639 3.166 -16.425 1.00 88.81 110 ALA A C 1
ATOM 815 O O . ALA A 1 110 ? 11.705 3.089 -15.623 1.00 88.81 110 ALA A O 1
ATOM 816 N N . SER A 1 111 ? 13.913 3.069 -16.036 1.00 87.50 111 SER A N 1
ATOM 817 C CA . SER A 1 111 ? 14.316 2.849 -14.643 1.00 87.50 111 SER A CA 1
ATOM 818 C C . SER A 1 111 ? 13.929 4.022 -13.742 1.00 87.50 111 SER A C 1
ATOM 820 O O . SER A 1 111 ? 13.398 3.805 -12.654 1.00 87.50 111 SER A O 1
ATOM 822 N N . ILE A 1 112 ? 14.113 5.263 -14.205 1.00 91.88 112 ILE A N 1
ATOM 823 C CA . ILE A 1 112 ? 13.698 6.469 -13.468 1.00 91.88 112 ILE A CA 1
ATOM 824 C C . ILE A 1 112 ? 12.182 6.465 -13.236 1.00 91.88 112 ILE A C 1
ATOM 826 O O . ILE A 1 112 ? 11.728 6.733 -12.124 1.00 91.88 112 ILE A O 1
ATOM 830 N N . VAL A 1 113 ? 11.397 6.112 -14.258 1.00 92.75 113 VAL A N 1
ATOM 831 C CA . VAL A 1 113 ? 9.933 6.010 -14.142 1.00 92.75 113 VAL A CA 1
ATOM 832 C C . VAL A 1 113 ? 9.533 4.935 -13.128 1.00 92.75 113 VAL A C 1
ATOM 834 O O . VAL A 1 113 ? 8.690 5.195 -12.271 1.00 92.75 113 VAL A O 1
ATOM 837 N N . CYS A 1 114 ? 10.158 3.754 -13.168 1.00 89.75 114 CYS A N 1
ATOM 838 C CA . CYS A 1 114 ? 9.881 2.676 -12.214 1.00 89.75 114 CYS A CA 1
ATOM 839 C C . CYS A 1 114 ? 10.178 3.099 -10.767 1.00 89.75 114 CYS A C 1
ATOM 841 O O . CYS A 1 114 ? 9.362 2.864 -9.875 1.00 89.75 114 CYS A O 1
ATOM 843 N N . ILE A 1 115 ? 11.304 3.782 -10.541 1.00 89.88 115 ILE A N 1
ATOM 844 C CA . ILE A 1 115 ? 11.674 4.313 -9.223 1.00 89.88 115 ILE A CA 1
ATOM 845 C C . ILE A 1 115 ? 10.656 5.360 -8.756 1.00 89.88 115 ILE A C 1
ATOM 847 O O . ILE A 1 115 ? 10.221 5.316 -7.607 1.00 89.88 115 ILE A O 1
ATOM 851 N N . ALA A 1 116 ? 10.224 6.270 -9.633 1.00 93.50 116 ALA A N 1
ATOM 852 C CA . ALA A 1 116 ? 9.218 7.275 -9.292 1.00 93.50 116 ALA A CA 1
ATOM 853 C C . ALA A 1 116 ? 7.878 6.636 -8.881 1.00 93.50 116 ALA A C 1
ATOM 855 O O . ALA A 1 116 ? 7.277 7.047 -7.887 1.00 93.50 116 ALA A O 1
ATOM 856 N N . ILE A 1 117 ? 7.439 5.594 -9.597 1.00 91.81 117 ILE A N 1
ATOM 857 C CA . ILE A 1 117 ? 6.232 4.821 -9.257 1.00 91.81 117 ILE A CA 1
ATOM 858 C C . ILE A 1 117 ? 6.388 4.136 -7.896 1.00 91.81 117 ILE A C 1
ATOM 860 O O . ILE A 1 117 ? 5.456 4.140 -7.088 1.00 91.81 117 ILE A O 1
ATOM 864 N N . TRP A 1 118 ? 7.559 3.569 -7.612 1.00 89.81 118 TRP A N 1
ATOM 865 C CA . TRP A 1 118 ? 7.822 2.930 -6.328 1.00 89.81 118 TRP A CA 1
ATOM 866 C C . TRP A 1 118 ? 7.821 3.941 -5.168 1.00 89.81 118 TRP A C 1
ATOM 868 O O . TRP A 1 118 ? 7.166 3.703 -4.154 1.00 89.81 118 TRP A O 1
ATOM 878 N N . ILE A 1 119 ? 8.433 5.119 -5.334 1.00 92.88 119 ILE A N 1
ATOM 879 C CA . ILE A 1 119 ? 8.360 6.204 -4.337 1.00 92.88 119 ILE A CA 1
ATOM 880 C C . ILE A 1 119 ? 6.903 6.630 -4.116 1.00 92.88 119 ILE A C 1
ATOM 882 O O . ILE A 1 119 ? 6.466 6.796 -2.975 1.00 92.88 119 ILE A O 1
ATOM 886 N N . PHE A 1 120 ? 6.129 6.773 -5.195 1.00 94.75 120 PHE A N 1
ATOM 887 C CA . PHE A 1 120 ? 4.708 7.094 -5.106 1.00 94.75 120 PHE A CA 1
ATOM 888 C C . PHE A 1 120 ? 3.937 6.051 -4.284 1.00 94.75 120 PHE A C 1
ATOM 890 O O . PHE A 1 120 ? 3.139 6.436 -3.433 1.00 94.75 120 PHE A O 1
ATOM 897 N N . ASN A 1 121 ? 4.205 4.753 -4.467 1.00 93.94 121 ASN A N 1
ATOM 898 C CA . ASN A 1 121 ? 3.583 3.687 -3.675 1.00 93.94 121 ASN A CA 1
ATOM 899 C C . ASN A 1 121 ? 3.850 3.831 -2.164 1.00 93.94 121 ASN A C 1
ATOM 901 O O . ASN A 1 121 ? 2.931 3.632 -1.367 1.00 93.94 121 ASN A O 1
ATOM 905 N N . VAL A 1 122 ? 5.069 4.214 -1.771 1.00 93.94 122 VAL A N 1
ATOM 906 C CA . VAL A 1 122 ? 5.434 4.441 -0.362 1.00 93.94 122 VAL A CA 1
ATOM 907 C C . VAL A 1 122 ? 4.683 5.641 0.215 1.00 93.94 122 VAL A C 1
ATOM 909 O O . VAL A 1 122 ? 4.101 5.551 1.299 1.00 93.94 122 VAL A O 1
ATOM 912 N N . ILE A 1 123 ? 4.655 6.757 -0.519 1.00 95.88 123 ILE A N 1
ATOM 913 C CA . ILE A 1 123 ? 3.940 7.973 -0.105 1.00 95.88 123 ILE A CA 1
ATOM 914 C C . ILE A 1 123 ? 2.432 7.706 -0.006 1.00 95.88 123 ILE A C 1
ATOM 916 O O . ILE A 1 123 ? 1.791 8.167 0.938 1.00 95.88 123 ILE A O 1
ATOM 920 N N . ASP A 1 124 ? 1.861 6.961 -0.953 1.00 95.38 124 ASP A N 1
ATOM 921 C CA . ASP A 1 124 ? 0.449 6.568 -0.951 1.00 95.38 124 ASP A CA 1
ATOM 922 C C . ASP A 1 124 ? 0.101 5.755 0.301 1.00 95.38 124 ASP A C 1
ATOM 924 O O . ASP A 1 124 ? -0.860 6.081 0.991 1.00 95.38 124 ASP A O 1
ATOM 928 N N . ALA A 1 125 ? 0.919 4.763 0.665 1.00 94.06 125 ALA A N 1
ATOM 929 C CA . ALA A 1 125 ? 0.696 3.972 1.872 1.00 94.06 125 ALA A CA 1
ATOM 930 C C . ALA A 1 125 ? 0.801 4.794 3.165 1.00 94.06 125 ALA A C 1
ATOM 932 O O . ALA A 1 125 ? 0.010 4.591 4.088 1.00 94.06 125 ALA A O 1
ATOM 933 N N . TYR A 1 126 ? 1.741 5.743 3.226 1.00 95.44 126 TYR A N 1
ATOM 934 C CA . TYR A 1 126 ? 1.863 6.676 4.347 1.00 95.44 126 TYR A CA 1
ATOM 935 C C . TYR A 1 126 ? 0.609 7.549 4.491 1.00 95.44 126 TYR A C 1
ATOM 937 O O . TYR A 1 126 ? 0.020 7.628 5.570 1.00 95.44 126 TYR A O 1
ATOM 945 N N . LYS A 1 127 ? 0.172 8.175 3.391 1.00 94.94 127 LYS A N 1
ATOM 946 C CA . LYS A 1 127 ? -1.024 9.029 3.369 1.00 94.94 127 LYS A CA 1
ATOM 947 C C . LYS A 1 127 ? -2.276 8.241 3.735 1.00 94.94 127 LYS A C 1
ATOM 949 O O . LYS A 1 127 ? -3.067 8.710 4.544 1.00 94.94 127 LYS A O 1
ATOM 954 N N . LEU A 1 128 ? -2.410 7.030 3.203 1.00 94.50 128 LEU A N 1
ATOM 955 C CA . LEU A 1 128 ? -3.542 6.153 3.475 1.00 94.50 128 LEU A CA 1
ATOM 956 C C . LEU A 1 128 ? -3.626 5.755 4.956 1.00 94.50 128 LEU A C 1
ATOM 958 O O . LEU A 1 128 ? -4.718 5.657 5.508 1.00 94.50 128 LEU A O 1
ATOM 962 N N . ALA A 1 129 ? -2.485 5.529 5.610 1.00 94.38 129 ALA A N 1
ATOM 963 C CA . ALA A 1 129 ? -2.450 5.231 7.037 1.00 94.38 129 ALA A CA 1
ATOM 964 C C . ALA A 1 129 ? -2.881 6.428 7.898 1.00 94.38 129 ALA A C 1
ATOM 966 O O . ALA A 1 129 ? -3.600 6.235 8.877 1.00 94.38 129 ALA A O 1
ATOM 967 N N . ASN A 1 130 ? -2.485 7.650 7.523 1.00 94.38 130 ASN A N 1
ATOM 968 C CA . ASN A 1 130 ? -2.967 8.864 8.185 1.00 94.38 130 ASN A CA 1
ATOM 969 C C . ASN A 1 130 ? -4.474 9.059 7.971 1.00 94.38 130 ASN A C 1
ATOM 971 O O . ASN A 1 130 ? -5.193 9.248 8.942 1.00 94.38 130 ASN A O 1
ATOM 975 N N . GLU A 1 131 ? -4.966 8.894 6.741 1.00 94.12 131 GLU A N 1
ATOM 976 C CA . GLU A 1 131 ? -6.401 8.983 6.428 1.00 94.12 131 GLU A CA 1
ATOM 977 C C . GLU A 1 131 ? -7.227 7.985 7.257 1.00 94.12 131 GLU A C 1
ATOM 979 O O . GLU A 1 131 ? -8.274 8.329 7.802 1.00 94.12 131 GLU A O 1
ATOM 984 N N . TYR A 1 132 ? -6.730 6.755 7.418 1.00 93.50 132 TYR A N 1
ATOM 985 C CA . TYR A 1 132 ? -7.373 5.758 8.272 1.00 93.50 132 TYR A CA 1
ATOM 986 C C . TYR A 1 132 ? -7.471 6.218 9.729 1.00 93.50 132 TYR A C 1
ATOM 988 O O . TYR A 1 132 ? -8.508 6.036 10.368 1.00 93.50 132 TYR A O 1
ATOM 996 N N . ASN A 1 133 ? -6.398 6.806 10.261 1.00 92.75 133 ASN A N 1
ATOM 997 C CA . ASN A 1 133 ? -6.375 7.308 11.630 1.00 92.75 133 ASN A CA 1
ATOM 998 C C . ASN A 1 133 ? -7.325 8.490 11.818 1.00 92.75 133 ASN A C 1
ATOM 1000 O O . ASN A 1 133 ? -8.039 8.520 12.816 1.00 92.75 133 ASN A O 1
ATOM 1004 N N . ASP A 1 134 ? -7.368 9.414 10.859 1.00 93.06 134 ASP A N 1
ATOM 1005 C CA . ASP A 1 134 ? -8.230 10.594 10.913 1.00 93.06 134 ASP A CA 1
ATOM 1006 C C . ASP A 1 134 ? -9.711 10.188 10.953 1.00 93.06 134 ASP A C 1
ATOM 1008 O O . ASP A 1 134 ? -10.463 10.652 11.813 1.00 93.06 134 ASP A O 1
ATOM 1012 N N . VAL A 1 135 ? -10.132 9.253 10.090 1.00 91.44 135 VAL A N 1
ATOM 1013 C CA . VAL A 1 135 ? -11.522 8.759 10.081 1.00 91.44 135 VAL A CA 1
ATOM 1014 C C . VAL A 1 135 ? -11.857 8.006 11.367 1.00 91.44 135 VAL A C 1
ATOM 1016 O O . VAL A 1 135 ? -12.941 8.191 11.928 1.00 91.44 135 VAL A O 1
ATOM 1019 N N . LEU A 1 136 ? -10.928 7.188 11.865 1.00 89.75 136 LEU A N 1
ATOM 1020 C CA . LEU A 1 136 ? -11.124 6.443 13.103 1.00 89.75 136 LEU A CA 1
ATOM 1021 C C . LEU A 1 136 ? -11.264 7.376 14.316 1.00 89.75 136 LEU A C 1
ATOM 1023 O O . LEU A 1 136 ? -12.079 7.107 15.195 1.00 89.75 136 LEU A O 1
ATOM 1027 N N . GLN A 1 137 ? -10.518 8.483 14.353 1.00 89.25 137 GLN A N 1
ATOM 1028 C CA . GLN A 1 137 ? -10.631 9.494 15.407 1.00 89.25 137 GLN A CA 1
ATOM 1029 C C . GLN A 1 137 ? -11.951 10.265 15.340 1.00 89.25 137 GLN A C 1
ATOM 1031 O O . GLN A 1 137 ? -12.543 10.541 16.380 1.00 89.25 137 GLN A O 1
ATOM 1036 N N . GLN A 1 138 ? -12.420 10.607 14.138 1.00 89.75 138 GLN A N 1
ATOM 1037 C CA . GLN A 1 138 ? -13.644 11.392 13.960 1.00 89.75 138 GLN A CA 1
ATOM 1038 C C . GLN A 1 138 ? -14.917 10.577 14.199 1.00 89.75 138 GLN A C 1
ATOM 1040 O O . GLN A 1 138 ? -15.877 11.082 14.774 1.00 89.75 138 GLN A O 1
ATOM 1045 N N . THR A 1 139 ? -14.947 9.328 13.732 1.00 88.75 139 THR A N 1
ATOM 1046 C CA . THR A 1 139 ? -16.179 8.521 13.684 1.00 88.75 139 THR A CA 1
ATOM 1047 C C . THR A 1 139 ? -16.215 7.390 14.707 1.00 88.75 139 THR A C 1
ATOM 1049 O O . THR A 1 139 ? -17.259 6.766 14.890 1.00 88.75 139 THR A O 1
ATOM 1052 N N . GLY A 1 140 ? -15.075 7.067 15.327 1.00 87.12 140 GLY A N 1
ATOM 1053 C CA . GLY A 1 140 ? -14.905 5.868 16.150 1.00 87.12 140 GLY A CA 1
ATOM 1054 C C . GLY A 1 140 ? -14.901 4.555 15.356 1.00 87.12 140 GLY A C 1
ATOM 1055 O O . GLY A 1 140 ? -14.669 3.496 15.938 1.00 87.12 140 GLY A O 1
ATOM 1056 N N . ASN A 1 141 ? -15.121 4.599 14.037 1.00 87.88 141 ASN A N 1
ATOM 1057 C CA . ASN A 1 141 ? -15.228 3.437 13.161 1.00 87.88 141 ASN A CA 1
ATOM 1058 C C . ASN A 1 141 ? -14.146 3.468 12.065 1.00 87.88 141 ASN A C 1
ATOM 1060 O O . ASN A 1 141 ? -13.764 4.543 11.601 1.00 87.88 141 ASN A O 1
ATOM 1064 N N . PRO A 1 142 ? -13.613 2.309 11.635 1.00 87.19 142 PRO A N 1
ATOM 1065 C CA . PRO A 1 142 ? -12.656 2.269 10.539 1.00 87.19 142 PRO A CA 1
ATOM 1066 C C . PRO A 1 142 ? -13.342 2.605 9.200 1.00 87.19 142 PRO A C 1
ATOM 1068 O O . PRO A 1 142 ? -14.499 2.233 8.999 1.00 87.19 142 PRO A O 1
ATOM 1071 N N . PRO A 1 143 ? -12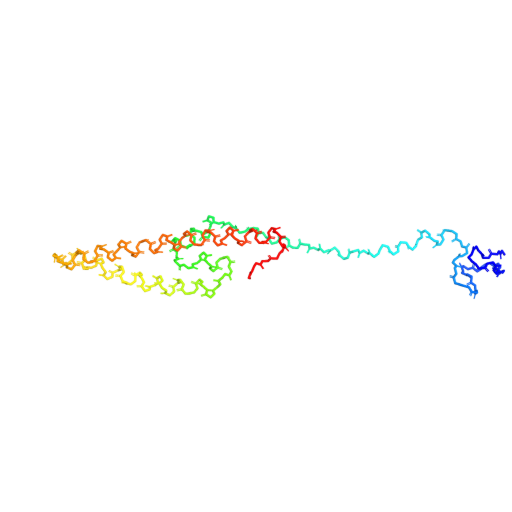.638 3.264 8.265 1.00 86.94 143 PRO A N 1
ATOM 1072 C CA . PRO A 1 143 ? -13.199 3.628 6.961 1.00 86.94 143 PRO A CA 1
ATOM 1073 C C . PRO A 1 143 ? -13.424 2.442 6.004 1.00 86.94 143 PRO A C 1
ATOM 1075 O O . PRO A 1 143 ? -14.122 2.604 5.002 1.00 86.94 143 PRO A O 1
ATOM 1078 N N . TRP A 1 144 ? -12.816 1.281 6.270 1.00 87.81 144 TRP A N 1
ATOM 1079 C CA . TRP A 1 144 ? -12.980 0.016 5.543 1.00 87.81 144 TRP A CA 1
ATOM 1080 C C . TRP A 1 144 ? -12.562 -1.170 6.417 1.00 87.81 144 TRP A C 1
ATOM 1082 O O . TRP A 1 144 ? -11.716 -0.977 7.326 1.00 87.81 144 TRP A O 1
#

Sequence (144 aa):
MYCVKCGSEIPDGSEFCSKCGNPVSPSASQNNAYANPQPYAYQYQRPLKSAGLAAVLSFLFTGLGQVYVGKIARGIGFIVCGVVIALVMMSMITIFISSYGAVWIIAVIASIVCIAIWIFNVIDAYKLANEYNDVLQQTGNPPW

Organism: Methanomassiliicoccus intestinalis (strain Issoire-Mx1) (NCBI:txid1295009)